Protein AF-A0A0N1JNN6-F1 (afdb_monomer)

Nearest PDB structures (foldseek):
  1r7h-assembly1_B  TM=7.110E-01  e=1.915E-01  Corynebacterium ammoniagenes
  3grx-assembly1_A  TM=5.686E-01  e=2.198E-01  Escherichia coli
  3zij-assembly2_B  TM=7.327E-01  e=1.410E+00  Bacillus cereus
  7c10-assembly1_A  TM=6.578E-01  e=9.328E-01  Alkaliphilus oremlandii OhILAs
  3msz-assembly1_A  TM=8.732E-01  e=3.449E+00  Francisella tularensis subsp. tularensis SCHU S4

Radius of gyration: 20.16 Å; Cα contacts (8 Å, |Δi|>4): 49; chains: 1; bounding box: 35×40×50 Å

InterPro domains:
  IPR036249 Thioredoxin-like superfamily [SSF52833] (2-41)
  IPR036282 Glutathione S-transferase, C-terminal domain superfamily [SSF47616] (37-77)

Mean predicted aligned error: 14.4 Å

Organism: NCBI:txid81035

Solvent-accessible surface area (backbone atoms only — not comparable to full-atom values): 5779 Å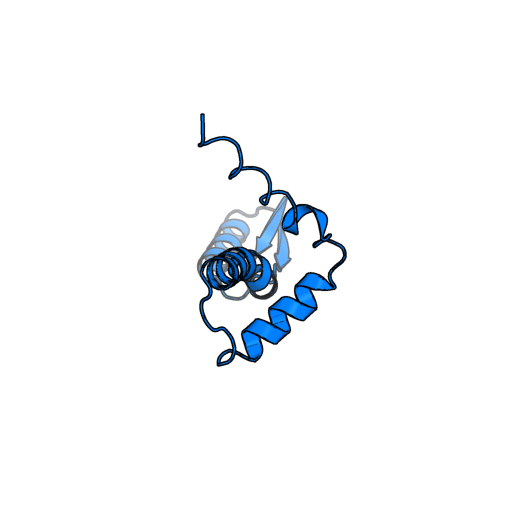² total; per-residue (Å²): 84,86,38,82,30,40,96,86,40,72,66,42,53,53,50,52,51,52,34,59,73,66,71,52,74,62,46,81,43,80,47,71,62,76,70,47,48,60,71,67,45,48,63,54,50,50,51,32,59,75,72,67,51,84,59,83,89,39,63,70,58,57,50,48,55,54,55,47,64,68,33,82,90,46,50,69,68,79,78,58,73,81,74,81,80,74,90,83,84,85,131

Foldseek 3Di:
DEDEAEPPDPVRVVVVVVCVVVVHDYDYDYDDCVVVVLVVLVVVVLVCVVVVNDCPVPVVSVVSVVVLCPDPVNPCVVVPPPPPPPPPPDD

Sequence (91 aa):
MDLFTYYRSTSSHRVLIALALKGLDYAAIPVNLMRGADVYLLPQLYAARRYGAGLEAYSRIQRVERLVMQHPAFSKRILMHNRTSRSRLSS

Secondary structure (DSSP, 8-state):
-EEEE-TT-HHHHHHHHHHHHTT---EEEE--GGGGHHHHHHHHHHHHHHTT---TT-HHHHHHHHHHHT-TTS-THHHHTTSSSSSSS--

pLDDT: mean 70.31, std 14.87, range [40.59, 91.12]

Structure (mmCIF, N/CA/C/O backbone):
data_AF-A0A0N1JNN6-F1
#
_entry.id   AF-A0A0N1JNN6-F1
#
loop_
_atom_site.group_PDB
_atom_site.id
_atom_site.type_symbol
_atom_site.label_atom_id
_atom_site.label_alt_id
_atom_site.label_comp_id
_atom_site.label_asym_id
_atom_site.label_entity_id
_atom_site.label_seq_id
_atom_site.pdbx_PDB_ins_code
_atom_site.Cartn_x
_atom_site.Cartn_y
_atom_site.Cartn_z
_atom_site.occupancy
_atom_site.B_iso_or_equiv
_atom_site.auth_seq_id
_atom_site.auth_comp_id
_atom_site.auth_asym_id
_atom_site.auth_atom_id
_atom_site.pdbx_PDB_model_num
ATOM 1 N N . MET A 1 1 ? -11.137 5.158 16.029 1.00 81.12 1 MET A N 1
ATOM 2 C CA . MET A 1 1 ? -10.202 5.769 15.047 1.00 81.12 1 MET A CA 1
ATOM 3 C C . MET A 1 1 ? -10.013 4.838 13.857 1.00 81.12 1 MET A C 1
ATOM 5 O O . MET A 1 1 ? -10.023 3.628 14.054 1.00 81.12 1 MET A O 1
ATOM 9 N N . ASP A 1 2 ? -9.840 5.377 12.651 1.00 83.38 2 ASP A N 1
ATOM 10 C CA . ASP A 1 2 ? -9.608 4.572 11.448 1.00 83.38 2 ASP A CA 1
ATOM 11 C C . ASP A 1 2 ? -8.176 4.039 11.416 1.00 83.38 2 ASP A C 1
ATOM 13 O O . ASP A 1 2 ? -7.205 4.798 11.485 1.00 83.38 2 ASP A O 1
ATOM 17 N N . LEU A 1 3 ? -8.044 2.718 11.323 1.00 83.88 3 LEU A N 1
ATOM 18 C CA . LEU A 1 3 ? -6.766 2.024 11.301 1.00 83.88 3 LEU A CA 1
ATOM 19 C C . LEU A 1 3 ? -6.588 1.306 9.967 1.00 83.88 3 LEU A C 1
ATOM 21 O O . LEU A 1 3 ? -7.200 0.271 9.705 1.00 83.88 3 LEU A O 1
ATOM 25 N N . PHE A 1 4 ? -5.695 1.832 9.138 1.00 82.50 4 PHE A N 1
ATOM 26 C CA . PHE A 1 4 ? -5.354 1.232 7.855 1.00 82.50 4 PHE A CA 1
ATOM 27 C C . PHE A 1 4 ? -4.419 0.035 8.056 1.00 82.50 4 PHE A C 1
ATOM 29 O O . PHE A 1 4 ? -3.295 0.174 8.545 1.00 82.50 4 PHE A O 1
ATOM 36 N N . THR A 1 5 ? -4.882 -1.157 7.687 1.00 79.50 5 THR A N 1
ATOM 37 C CA . THR A 1 5 ? -4.163 -2.417 7.923 1.00 79.50 5 THR A CA 1
ATOM 38 C C . THR A 1 5 ? -3.760 -3.076 6.612 1.00 79.50 5 THR A C 1
ATOM 40 O O . THR A 1 5 ? -4.514 -3.075 5.643 1.00 79.50 5 THR A O 1
ATOM 43 N N . TYR A 1 6 ? -2.560 -3.656 6.564 1.00 80.19 6 TYR A N 1
ATOM 44 C CA . TYR A 1 6 ? -2.108 -4.433 5.415 1.00 80.19 6 TYR A CA 1
ATOM 45 C C . TYR A 1 6 ? -2.085 -5.919 5.758 1.00 80.19 6 TYR A C 1
ATOM 47 O O . TYR A 1 6 ? -1.362 -6.341 6.660 1.00 80.19 6 TYR A O 1
ATOM 55 N N . TYR A 1 7 ? -2.816 -6.715 4.978 1.00 66.44 7 TYR A N 1
ATOM 56 C CA . TYR A 1 7 ? -2.994 -8.159 5.171 1.00 66.44 7 TYR A CA 1
ATOM 57 C C . TYR A 1 7 ? -1.679 -8.965 5.257 1.00 66.44 7 TYR A C 1
ATOM 59 O O . TYR A 1 7 ? -1.655 -10.024 5.874 1.00 66.44 7 TYR A O 1
ATOM 67 N N . ARG A 1 8 ? -0.560 -8.467 4.706 1.00 70.81 8 ARG A N 1
ATOM 68 C CA . ARG A 1 8 ? 0.755 -9.138 4.791 1.00 70.81 8 ARG A CA 1
ATOM 69 C C . ARG A 1 8 ? 1.788 -8.426 5.661 1.00 70.81 8 ARG A C 1
ATOM 71 O O . ARG A 1 8 ? 2.953 -8.814 5.646 1.00 70.81 8 ARG A O 1
ATOM 78 N N . SER A 1 9 ? 1.402 -7.399 6.418 1.00 77.12 9 SER A N 1
ATOM 79 C CA . SER A 1 9 ? 2.335 -6.765 7.349 1.00 77.12 9 SER A CA 1
ATOM 80 C C . SER A 1 9 ? 2.283 -7.410 8.729 1.00 77.12 9 SER A C 1
ATOM 82 O O . SER A 1 9 ? 1.249 -7.395 9.405 1.00 77.12 9 SER A O 1
ATOM 84 N N . THR A 1 10 ? 3.435 -7.873 9.209 1.00 80.38 10 THR A N 1
ATOM 85 C CA . THR A 1 10 ? 3.620 -8.247 10.618 1.00 80.38 10 THR A CA 1
ATOM 86 C C . THR A 1 10 ? 3.537 -7.026 11.542 1.00 80.38 10 THR A C 1
ATOM 88 O O . THR A 1 10 ? 3.126 -7.155 12.694 1.00 80.38 10 THR A O 1
ATOM 91 N N . SER A 1 11 ? 3.846 -5.814 11.052 1.00 80.50 11 SER A N 1
ATOM 92 C CA . SER A 1 11 ? 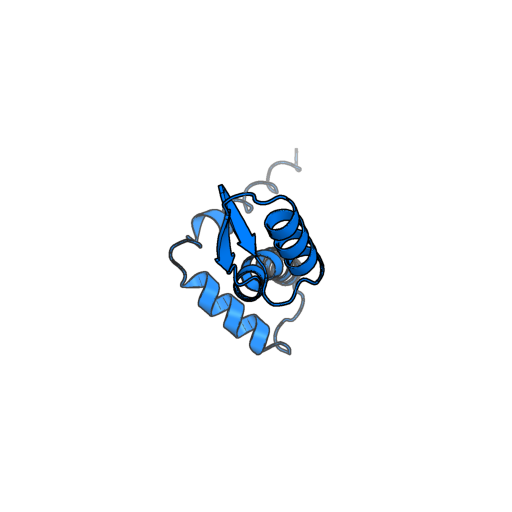3.667 -4.584 11.835 1.00 80.50 11 SER A CA 1
ATOM 93 C C . SER A 1 11 ? 2.190 -4.256 12.062 1.00 80.50 11 SER A C 1
ATOM 95 O O . SER A 1 11 ? 1.832 -3.913 13.185 1.00 80.50 11 SER A O 1
ATOM 97 N N . SER A 1 12 ? 1.321 -4.449 11.060 1.00 84.19 12 SER A N 1
ATOM 98 C CA . SER A 1 12 ? -0.126 -4.216 11.199 1.00 84.19 12 SER A CA 1
ATOM 99 C C . SER A 1 12 ? -0.761 -5.148 12.236 1.00 84.19 12 SER A C 1
ATOM 101 O O . SER A 1 12 ? -1.565 -4.693 13.042 1.00 84.19 12 SER A O 1
ATOM 103 N N . HIS A 1 13 ? -0.345 -6.418 12.287 1.00 85.75 13 HIS A N 1
ATOM 104 C CA . HIS A 1 13 ? -0.829 -7.372 13.294 1.00 85.75 13 HIS A CA 1
ATOM 105 C C . HIS A 1 13 ? -0.436 -6.974 14.723 1.00 85.75 13 HIS A C 1
ATOM 107 O O . HIS A 1 13 ? -1.261 -7.030 15.632 1.00 85.75 13 HIS A O 1
ATOM 113 N N . ARG A 1 14 ? 0.806 -6.513 14.929 1.00 90.25 14 ARG A N 1
ATOM 114 C CA . ARG A 1 14 ? 1.257 -6.043 16.250 1.00 90.25 14 ARG A CA 1
ATOM 115 C C . ARG A 1 14 ? 0.486 -4.811 16.718 1.00 90.25 14 ARG A C 1
ATOM 117 O O . ARG A 1 14 ? 0.169 -4.717 17.897 1.00 90.25 14 ARG A O 1
ATOM 124 N N . VAL A 1 15 ? 0.160 -3.894 15.806 1.00 86.56 15 VAL A N 1
ATOM 125 C CA . VAL A 1 15 ? -0.627 -2.693 16.129 1.00 86.56 15 VAL A CA 1
ATOM 126 C C . VAL A 1 15 ? -2.059 -3.058 16.519 1.00 86.56 15 VAL A C 1
ATOM 128 O O . VAL A 1 15 ? -2.559 -2.532 17.507 1.00 86.56 15 VAL A O 1
ATOM 131 N N . LEU A 1 16 ? -2.690 -4.002 15.817 1.00 87.50 16 LEU A N 1
ATOM 132 C CA . LEU A 1 16 ? -4.026 -4.499 16.167 1.00 87.50 16 LEU A CA 1
ATOM 133 C C . LEU A 1 16 ? -4.063 -5.117 17.569 1.00 87.50 16 LEU A C 1
ATOM 135 O O . LEU A 1 16 ? -4.932 -4.776 18.369 1.00 87.50 16 LEU A O 1
ATOM 139 N N . ILE A 1 17 ? -3.084 -5.971 17.888 1.00 89.25 17 ILE A N 1
ATOM 140 C CA . ILE A 1 17 ? -2.951 -6.574 19.222 1.00 89.25 17 ILE A CA 1
ATOM 141 C C . ILE A 1 17 ? -2.713 -5.488 20.275 1.00 89.25 17 ILE A C 1
ATOM 143 O O . ILE A 1 17 ? -3.376 -5.482 21.304 1.00 89.25 17 ILE A O 1
ATOM 147 N N . ALA A 1 18 ? -1.812 -4.537 20.020 1.00 90.25 18 ALA A N 1
ATOM 148 C CA . ALA A 1 18 ? -1.527 -3.457 20.962 1.00 90.25 18 ALA A CA 1
ATOM 149 C C . ALA A 1 18 ? -2.750 -2.563 21.226 1.00 90.25 18 ALA A C 1
ATOM 151 O O . ALA A 1 18 ? -2.959 -2.141 22.360 1.00 90.25 18 ALA A O 1
ATOM 152 N N . LEU A 1 19 ? -3.564 -2.285 20.204 1.00 88.69 19 LEU A N 1
ATOM 153 C CA . LEU A 1 19 ? -4.793 -1.504 20.349 1.00 88.69 19 LEU A CA 1
ATOM 154 C C . LEU A 1 19 ? -5.882 -2.281 21.094 1.00 88.69 19 LEU A C 1
ATOM 156 O O . LEU A 1 19 ? -6.528 -1.709 21.969 1.00 88.69 19 LEU A O 1
ATOM 160 N N . ALA A 1 20 ? -6.025 -3.581 20.816 1.00 86.88 20 ALA A N 1
ATOM 161 C CA . ALA A 1 20 ? -6.934 -4.460 21.550 1.00 86.88 20 ALA A CA 1
ATOM 162 C C . ALA A 1 20 ? -6.539 -4.573 23.033 1.00 86.88 20 ALA A C 1
ATOM 164 O O . ALA A 1 20 ? -7.391 -4.454 23.907 1.00 86.88 20 ALA A O 1
ATOM 165 N N . LEU A 1 21 ? -5.241 -4.710 23.330 1.00 90.94 21 LEU A N 1
ATOM 166 C CA . LEU A 1 21 ? -4.720 -4.728 24.703 1.00 90.94 21 LEU A CA 1
ATOM 167 C C . LEU A 1 21 ? -4.891 -3.385 25.422 1.00 90.94 21 LEU A C 1
ATOM 169 O O . LEU A 1 21 ? -5.061 -3.359 26.636 1.00 90.94 21 LEU A O 1
ATOM 173 N N . LYS A 1 22 ? -4.849 -2.269 24.687 1.00 91.12 22 LYS A N 1
ATOM 174 C CA . LYS A 1 22 ? -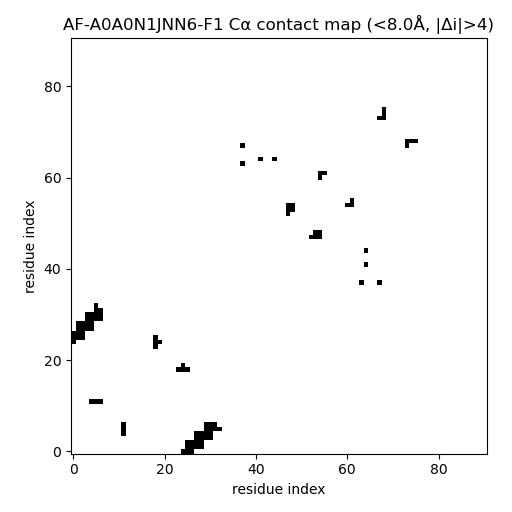5.112 -0.931 25.233 1.00 91.12 22 LYS A CA 1
ATOM 175 C C . LYS A 1 22 ? -6.605 -0.597 25.350 1.00 91.12 22 LYS A C 1
ATOM 177 O O . LYS A 1 22 ? -6.913 0.48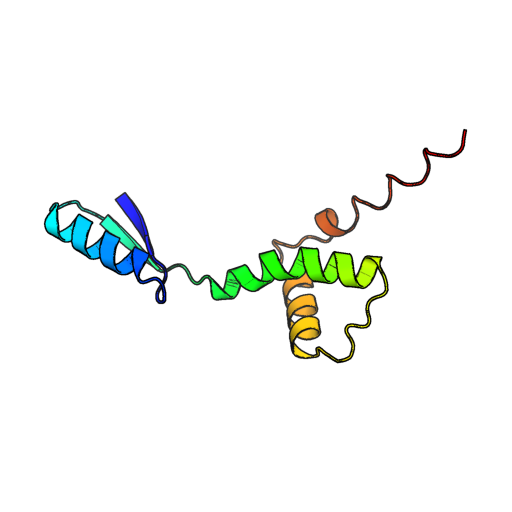2 25.843 1.00 91.12 22 LYS A O 1
ATOM 182 N N . GLY A 1 23 ? -7.509 -1.478 24.907 1.00 90.94 23 GLY A N 1
ATOM 183 C CA . GLY A 1 23 ? -8.956 -1.246 24.948 1.00 90.94 23 GLY A CA 1
ATOM 184 C C . GLY A 1 23 ? -9.407 -0.041 24.118 1.00 90.94 23 GLY A C 1
ATOM 185 O O . GLY A 1 23 ? -10.377 0.619 24.472 1.00 90.94 23 GLY A O 1
ATOM 186 N N . LEU A 1 24 ? -8.668 0.297 23.058 1.00 88.38 24 LEU A N 1
ATOM 187 C CA . LEU A 1 24 ? -8.978 1.448 22.214 1.00 88.38 24 LEU A CA 1
ATOM 188 C C . LEU A 1 24 ? -9.892 1.029 21.068 1.00 88.38 24 LEU A C 1
ATOM 190 O O . LEU A 1 24 ? -9.572 0.094 20.338 1.00 88.38 24 LEU A O 1
ATOM 194 N N . ASP A 1 25 ? -10.974 1.773 20.859 1.00 87.94 25 ASP A N 1
ATOM 195 C CA . ASP A 1 25 ? -11.859 1.552 19.720 1.00 87.94 25 ASP A CA 1
ATOM 196 C C . ASP A 1 25 ? -11.189 1.965 18.403 1.00 87.94 25 ASP A C 1
ATOM 198 O O . ASP A 1 25 ? -10.818 3.128 18.166 1.00 87.94 25 ASP A O 1
ATOM 202 N N . TYR A 1 26 ? -11.076 1.002 17.493 1.00 86.00 26 TYR A N 1
ATOM 203 C CA . TYR A 1 26 ? -10.579 1.222 16.143 1.00 86.00 26 TYR A CA 1
ATOM 204 C C . TYR A 1 26 ? -11.439 0.515 15.099 1.00 86.00 26 TYR A C 1
ATOM 206 O O . TYR A 1 26 ? -11.957 -0.576 15.316 1.00 86.00 26 TYR A O 1
ATOM 214 N N . ALA A 1 27 ? -11.541 1.136 13.927 1.00 85.94 27 ALA A N 1
ATOM 215 C CA . ALA A 1 27 ? -12.120 0.532 12.739 1.00 85.94 27 ALA A CA 1
ATOM 216 C C . ALA A 1 27 ? -10.972 0.056 11.840 1.00 85.94 27 ALA A C 1
ATOM 218 O O . ALA A 1 27 ? -10.213 0.869 11.311 1.00 85.94 27 ALA A O 1
ATOM 219 N N . ALA A 1 28 ? -10.799 -1.260 11.699 1.00 85.38 28 ALA A N 1
ATOM 220 C CA . ALA A 1 28 ? -9.757 -1.826 10.846 1.00 85.38 28 ALA A CA 1
ATOM 221 C C . ALA A 1 28 ? -10.180 -1.760 9.372 1.00 85.38 28 ALA A C 1
ATOM 223 O O . ALA A 1 28 ? -11.040 -2.517 8.925 1.00 85.38 28 ALA A O 1
ATOM 224 N N . ILE A 1 29 ? -9.544 -0.874 8.609 1.00 86.00 29 ILE A N 1
ATOM 225 C CA . ILE A 1 29 ? -9.780 -0.700 7.176 1.00 86.00 29 ILE A CA 1
ATOM 226 C C . ILE A 1 29 ? -8.662 -1.434 6.420 1.00 86.00 29 ILE A C 1
ATOM 228 O O . ILE A 1 29 ? -7.506 -0.997 6.462 1.00 86.00 29 ILE A O 1
ATOM 232 N N . PRO A 1 30 ? -8.944 -2.564 5.748 1.00 79.31 30 PRO A N 1
ATOM 233 C CA . PRO A 1 30 ? -7.930 -3.297 5.002 1.00 79.31 30 PRO A CA 1
ATOM 234 C C . PRO A 1 30 ? -7.520 -2.529 3.739 1.00 79.31 30 PRO A C 1
ATOM 236 O O . PRO A 1 30 ? -8.342 -2.227 2.873 1.00 79.31 30 PRO A O 1
ATOM 239 N N . VAL A 1 31 ? -6.224 -2.251 3.604 1.00 73.69 31 VAL A N 1
ATOM 240 C CA . VAL A 1 31 ? -5.625 -1.593 2.439 1.00 73.69 31 VAL A CA 1
ATOM 241 C C . VAL A 1 31 ? -4.847 -2.609 1.614 1.00 73.69 31 VAL A C 1
ATOM 243 O O . VAL A 1 31 ? -3.932 -3.284 2.091 1.00 73.69 31 VAL A O 1
ATOM 246 N N . ASN A 1 32 ? -5.196 -2.700 0.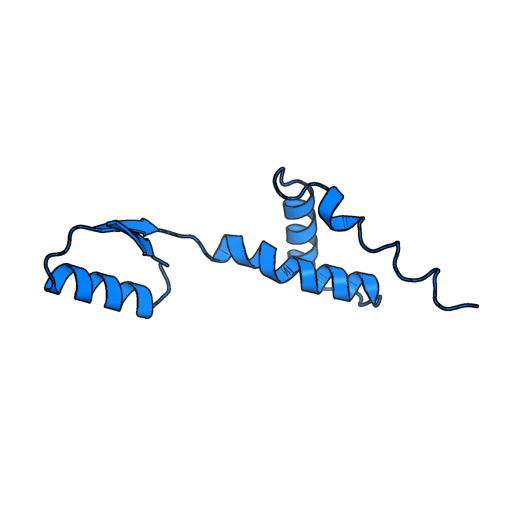332 1.00 74.94 32 ASN A N 1
ATOM 247 C CA . ASN A 1 32 ? -4.506 -3.560 -0.618 1.00 74.94 32 ASN A CA 1
ATOM 248 C C . ASN A 1 32 ? -3.323 -2.820 -1.266 1.00 74.94 32 ASN A C 1
ATOM 250 O O . ASN A 1 32 ? -3.485 -2.116 -2.262 1.00 74.94 32 ASN A O 1
ATOM 254 N N . LEU A 1 33 ? -2.118 -3.026 -0.726 1.00 61.00 33 LEU A N 1
ATOM 255 C CA . LEU A 1 33 ? -0.878 -2.445 -1.257 1.00 61.00 33 LEU A CA 1
ATOM 256 C C . LEU A 1 33 ? -0.442 -3.015 -2.615 1.00 61.00 33 LEU A C 1
ATOM 258 O O . LEU A 1 33 ? 0.347 -2.368 -3.298 1.00 61.00 33 LEU A O 1
ATOM 262 N N . MET A 1 34 ? -0.971 -4.161 -3.064 1.00 58.56 34 MET A N 1
ATOM 263 C CA . MET A 1 34 ? -0.658 -4.678 -4.407 1.00 58.56 34 MET A CA 1
ATOM 264 C C . MET A 1 34 ? -1.183 -3.752 -5.511 1.00 58.56 34 MET A C 1
ATOM 266 O O . MET A 1 34 ? -0.583 -3.693 -6.577 1.00 58.56 34 MET A O 1
ATOM 270 N N . ARG A 1 35 ? -2.238 -2.966 -5.246 1.00 57.16 35 ARG A N 1
ATOM 271 C CA . ARG A 1 35 ? -2.695 -1.896 -6.154 1.00 57.16 35 ARG A CA 1
ATOM 272 C C . ARG A 1 35 ? -1.775 -0.665 -6.150 1.00 57.16 35 ARG A C 1
ATOM 274 O O . ARG A 1 35 ? -1.810 0.126 -7.080 1.00 57.16 35 ARG A O 1
ATOM 281 N N . GLY A 1 36 ? -0.942 -0.497 -5.120 1.00 53.78 36 GLY A N 1
ATOM 282 C CA . GLY A 1 36 ? 0.049 0.580 -5.034 1.00 53.78 36 GLY A CA 1
ATOM 283 C C . GLY A 1 36 ? 1.334 0.293 -5.813 1.00 53.78 36 GLY A C 1
ATOM 284 O O . GLY A 1 36 ? 2.077 1.227 -6.106 1.00 53.78 36 GLY A O 1
ATOM 285 N N . ALA A 1 37 ? 1.588 -0.966 -6.194 1.00 56.91 37 ALA A N 1
ATOM 286 C CA . ALA A 1 37 ? 2.712 -1.320 -7.060 1.00 56.91 37 ALA A CA 1
ATOM 287 C C . ALA A 1 37 ? 2.672 -0.524 -8.373 1.00 56.91 37 ALA A C 1
ATOM 289 O O . ALA A 1 37 ? 3.712 -0.070 -8.829 1.00 56.91 37 ALA A O 1
ATOM 290 N N . ASP A 1 38 ? 1.478 -0.254 -8.905 1.00 56.25 38 ASP A N 1
ATOM 291 C CA . ASP A 1 38 ? 1.274 0.578 -10.092 1.00 56.25 38 ASP A CA 1
ATOM 292 C C . ASP A 1 38 ? 1.828 2.001 -9.898 1.00 56.25 38 ASP A C 1
ATOM 294 O O . ASP A 1 38 ? 2.493 2.536 -10.780 1.00 56.25 38 ASP A O 1
ATOM 298 N N . VAL A 1 39 ? 1.647 2.595 -8.712 1.00 58.34 39 VAL A N 1
ATOM 299 C CA . VAL A 1 39 ? 2.127 3.951 -8.385 1.00 58.34 39 VAL A CA 1
ATOM 300 C C . VAL A 1 39 ? 3.655 4.012 -8.332 1.00 58.34 39 VAL A C 1
ATOM 302 O O . VAL A 1 39 ? 4.242 4.989 -8.793 1.00 58.34 39 VAL A O 1
ATOM 305 N N . TYR A 1 40 ? 4.308 2.966 -7.819 1.00 61.34 40 TYR A N 1
ATOM 306 C CA . TYR A 1 40 ? 5.772 2.876 -7.780 1.00 61.34 40 TYR A CA 1
ATOM 307 C C . TYR A 1 40 ? 6.383 2.351 -9.072 1.00 61.34 40 TYR A C 1
ATOM 309 O O . TYR A 1 40 ? 7.568 2.539 -9.284 1.00 61.34 40 TYR A O 1
ATOM 317 N N . LEU A 1 41 ? 5.627 1.669 -9.925 1.00 69.38 41 LEU A N 1
ATOM 318 C CA . LEU A 1 41 ? 6.148 1.106 -11.164 1.00 69.38 41 LEU A CA 1
ATOM 319 C C . LEU A 1 41 ? 6.193 2.176 -12.270 1.00 69.38 41 LEU A C 1
ATOM 321 O O . LEU A 1 41 ? 7.080 2.158 -13.120 1.00 69.38 41 LEU A O 1
ATOM 325 N N . LEU A 1 42 ? 5.298 3.166 -12.228 1.00 69.44 42 LEU A N 1
ATOM 326 C CA . LEU A 1 42 ? 5.201 4.212 -13.252 1.00 69.44 42 LEU A CA 1
ATOM 327 C C . LEU A 1 42 ? 6.425 5.127 -13.385 1.00 69.44 42 LEU A C 1
ATOM 329 O O . LEU A 1 42 ? 6.836 5.355 -14.527 1.00 69.44 42 LEU A O 1
ATOM 333 N N . PRO A 1 43 ? 7.041 5.648 -12.302 1.00 71.38 43 PRO A N 1
ATOM 334 C CA . PRO A 1 43 ? 8.252 6.454 -12.434 1.00 71.38 43 PRO A CA 1
ATOM 335 C C . PRO A 1 43 ? 9.394 5.651 -13.074 1.00 71.38 43 PRO A C 1
ATOM 337 O O . PRO A 1 43 ? 10.125 6.178 -13.914 1.00 71.38 43 PRO A O 1
ATOM 340 N N . GLN A 1 44 ? 9.496 4.360 -12.751 1.00 76.69 44 GLN A N 1
ATOM 341 C CA . GLN A 1 44 ? 10.495 3.442 -13.292 1.00 76.69 44 GLN A CA 1
ATOM 342 C C . GLN A 1 44 ? 10.240 3.137 -14.774 1.00 76.69 44 GLN A C 1
ATOM 344 O O . GLN A 1 44 ? 11.193 3.153 -15.552 1.00 76.69 44 GLN A O 1
ATOM 349 N N . LEU A 1 45 ? 8.987 2.925 -15.203 1.00 73.94 45 LEU A N 1
ATOM 350 C CA . LEU A 1 45 ? 8.675 2.770 -16.635 1.00 73.94 45 LEU A CA 1
ATOM 351 C C . LEU A 1 45 ? 8.949 4.049 -17.407 1.00 73.94 45 LEU A C 1
ATOM 353 O O . LEU A 1 45 ? 9.483 3.988 -18.512 1.00 73.94 45 LEU A O 1
ATOM 357 N N . TYR A 1 46 ? 8.600 5.203 -16.841 1.00 73.31 46 TYR A N 1
ATOM 358 C CA . TYR A 1 46 ? 8.883 6.482 -17.474 1.00 73.31 46 TYR A CA 1
ATOM 359 C C . TYR A 1 46 ? 10.388 6.680 -17.656 1.00 73.31 46 TYR A C 1
ATOM 361 O O . TYR A 1 46 ? 10.822 7.026 -18.753 1.00 73.31 46 TYR A O 1
ATOM 369 N N . ALA A 1 47 ? 11.190 6.426 -16.618 1.00 74.44 47 ALA A N 1
ATOM 370 C CA . ALA A 1 47 ? 12.644 6.483 -16.717 1.00 74.44 47 ALA A CA 1
ATOM 371 C C . ALA A 1 47 ? 13.159 5.501 -17.782 1.00 74.44 47 ALA A C 1
ATOM 373 O O . ALA A 1 47 ? 13.899 5.907 -18.675 1.00 74.44 47 ALA A O 1
ATOM 374 N N . ALA A 1 48 ? 12.694 4.250 -17.764 1.00 77.62 48 ALA A N 1
ATOM 375 C CA . ALA A 1 48 ? 13.055 3.246 -18.760 1.00 77.62 48 ALA A CA 1
ATOM 376 C C . ALA A 1 48 ? 12.734 3.710 -20.194 1.00 77.62 48 ALA A C 1
ATOM 378 O O . ALA A 1 48 ? 13.617 3.703 -21.049 1.00 77.62 48 ALA A O 1
ATOM 379 N N . ARG A 1 49 ? 11.520 4.214 -20.457 1.00 74.38 49 ARG A N 1
ATOM 380 C CA . ARG A 1 49 ? 11.122 4.760 -21.769 1.00 74.38 49 ARG A CA 1
ATOM 381 C C . ARG A 1 49 ? 11.925 6.004 -22.151 1.00 74.38 49 ARG A C 1
ATOM 383 O O . ARG A 1 49 ? 12.321 6.141 -23.304 1.00 74.38 49 ARG A O 1
ATOM 390 N N . ARG A 1 50 ? 12.188 6.902 -21.197 1.00 72.88 50 ARG A N 1
ATOM 391 C CA . ARG A 1 50 ? 12.955 8.142 -21.401 1.00 72.88 50 ARG A CA 1
ATOM 392 C C . ARG A 1 50 ? 14.405 7.870 -21.796 1.00 72.88 50 ARG A C 1
ATOM 394 O O . ARG A 1 50 ? 14.949 8.625 -22.597 1.00 72.88 50 ARG A O 1
ATOM 401 N N . TYR A 1 51 ? 15.013 6.828 -21.239 1.00 78.44 51 TYR A N 1
ATOM 402 C CA . TYR A 1 51 ? 16.394 6.431 -21.525 1.00 78.44 51 TYR A CA 1
ATOM 403 C C . TYR A 1 51 ? 16.503 5.316 -22.579 1.00 78.44 51 TYR A C 1
ATOM 405 O O . TYR A 1 51 ? 17.595 4.811 -22.812 1.00 78.44 51 TYR A O 1
ATOM 413 N N . GLY A 1 52 ? 15.398 4.942 -23.235 1.00 77.56 52 GLY A N 1
ATOM 414 C CA . GLY A 1 52 ? 15.402 3.947 -24.312 1.00 77.56 52 GLY A CA 1
ATOM 415 C C . GLY A 1 52 ? 15.652 2.507 -23.853 1.00 77.56 52 GLY A C 1
ATOM 416 O O . GLY A 1 52 ? 16.043 1.670 -24.661 1.00 77.56 52 GLY A O 1
ATOM 417 N N . ALA A 1 53 ? 15.430 2.193 -22.575 1.00 75.75 53 ALA A N 1
ATOM 418 C CA . ALA A 1 53 ? 15.520 0.826 -22.083 1.00 75.75 53 ALA A CA 1
ATOM 419 C C . ALA A 1 53 ? 14.407 -0.033 -22.709 1.00 75.75 53 ALA A C 1
ATOM 421 O O . ALA A 1 53 ? 13.220 0.300 -22.636 1.00 75.75 53 ALA A O 1
ATOM 422 N N . GLY A 1 54 ? 14.795 -1.149 -23.330 1.00 75.56 54 GLY A N 1
ATOM 423 C CA . GLY A 1 54 ? 13.864 -2.094 -23.939 1.00 75.56 54 GLY A CA 1
ATOM 424 C C . GLY A 1 54 ? 12.995 -2.775 -22.882 1.00 75.56 54 GLY A C 1
ATOM 425 O O . GLY A 1 54 ? 13.498 -3.503 -22.030 1.00 75.56 54 GLY A O 1
ATOM 426 N N . LEU A 1 55 ? 11.680 -2.556 -22.947 1.00 73.00 55 LEU A N 1
ATOM 427 C CA . LEU A 1 55 ? 10.698 -3.184 -22.052 1.00 73.00 55 LEU A CA 1
ATOM 428 C C . LEU A 1 55 ? 10.001 -4.400 -22.686 1.00 73.00 55 LEU A C 1
ATOM 430 O O . LEU A 1 55 ? 9.104 -4.977 -22.076 1.00 73.00 55 LEU A O 1
ATOM 434 N N . GLU A 1 56 ? 10.411 -4.800 -23.893 1.00 77.06 56 GLU A N 1
ATOM 435 C CA . GLU A 1 56 ? 9.739 -5.832 -24.700 1.00 77.06 56 GLU A CA 1
ATOM 436 C C . GLU A 1 56 ? 9.750 -7.223 -24.053 1.00 77.06 56 GLU A C 1
ATOM 438 O O . GLU A 1 56 ? 8.820 -8.003 -24.233 1.00 77.06 56 GLU A O 1
ATOM 443 N N . ALA A 1 57 ? 10.749 -7.517 -23.217 1.00 79.88 57 ALA A N 1
ATOM 444 C CA . ALA A 1 57 ? 10.811 -8.769 -22.464 1.00 79.88 57 ALA A CA 1
ATOM 445 C C . ALA A 1 57 ? 9.795 -8.838 -21.302 1.00 79.88 57 ALA A C 1
ATOM 447 O O . ALA A 1 57 ? 9.550 -9.912 -20.751 1.00 79.88 57 ALA A O 1
ATOM 448 N N . TYR A 1 58 ? 9.184 -7.713 -20.909 1.00 79.44 58 TYR A N 1
ATOM 449 C CA . TYR A 1 58 ? 8.377 -7.608 -19.693 1.00 79.44 58 TYR A CA 1
ATOM 450 C C . TYR A 1 58 ? 6.885 -7.401 -19.995 1.00 79.44 58 TYR A C 1
ATOM 452 O O . TYR A 1 58 ? 6.280 -6.382 -19.655 1.00 79.44 58 TYR A O 1
ATOM 460 N N . SER A 1 59 ? 6.249 -8.418 -20.576 1.00 76.94 59 SER A N 1
ATOM 461 C CA . SER A 1 59 ? 4.831 -8.398 -20.981 1.00 76.94 59 SER A CA 1
ATOM 462 C C . SER A 1 59 ? 3.844 -8.063 -19.846 1.00 76.94 59 SER A C 1
ATOM 464 O O . SER A 1 59 ? 2.841 -7.377 -20.062 1.00 76.94 59 SER A O 1
ATOM 466 N N . ARG A 1 60 ? 4.133 -8.486 -18.605 1.00 76.00 60 ARG A N 1
ATOM 467 C CA . ARG A 1 60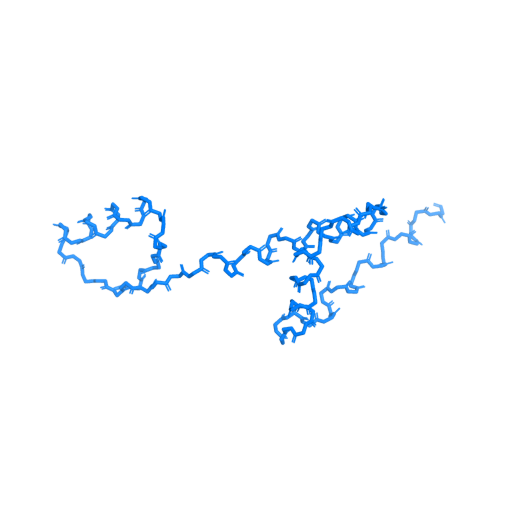 ? 3.325 -8.142 -17.415 1.00 76.00 60 ARG A CA 1
ATOM 468 C C . ARG A 1 60 ? 3.411 -6.654 -17.077 1.00 76.00 60 ARG A C 1
ATOM 470 O O . ARG A 1 60 ? 2.402 -6.057 -16.716 1.00 76.00 60 ARG A O 1
ATOM 477 N N . ILE A 1 61 ? 4.589 -6.059 -17.244 1.00 75.12 61 ILE A N 1
ATOM 478 C CA . ILE A 1 61 ? 4.832 -4.636 -16.995 1.00 75.12 61 ILE A CA 1
ATOM 479 C C . ILE A 1 61 ? 4.112 -3.782 -18.050 1.00 75.12 61 ILE A C 1
ATOM 481 O O . ILE A 1 61 ? 3.410 -2.838 -17.699 1.00 75.12 61 ILE A O 1
ATOM 485 N N . GLN A 1 62 ? 4.172 -4.175 -19.325 1.00 75.62 62 GLN A N 1
ATOM 486 C CA . GLN A 1 62 ? 3.421 -3.519 -20.406 1.00 75.62 62 GLN A CA 1
ATOM 487 C C . GLN A 1 62 ? 1.893 -3.620 -20.225 1.00 75.62 62 GLN A C 1
ATOM 489 O O . GLN A 1 62 ? 1.137 -2.741 -20.651 1.00 75.62 62 GLN A O 1
ATOM 494 N N . ARG A 1 63 ? 1.400 -4.704 -19.609 1.00 77.62 63 ARG A N 1
ATOM 495 C CA . ARG A 1 63 ? -0.025 -4.848 -19.270 1.00 77.62 63 ARG A CA 1
ATOM 496 C C . ARG A 1 63 ? -0.438 -3.871 -18.169 1.00 77.62 63 ARG A C 1
ATOM 498 O O . ARG A 1 63 ? -1.490 -3.251 -18.295 1.00 77.62 63 ARG A O 1
ATOM 505 N N . VAL A 1 64 ? 0.384 -3.721 -17.132 1.00 74.12 64 VAL A N 1
ATOM 506 C CA . VAL A 1 64 ? 0.157 -2.742 -16.058 1.00 74.12 64 VAL A CA 1
ATOM 507 C C . VAL A 1 64 ? 0.184 -1.316 -16.611 1.00 74.12 64 VAL A C 1
ATOM 509 O O . VAL A 1 64 ? -0.748 -0.560 -16.358 1.00 74.12 64 VAL A O 1
ATOM 512 N N . GLU A 1 65 ? 1.163 -0.982 -17.459 1.00 73.56 65 GLU A N 1
ATOM 513 C CA . GLU A 1 65 ? 1.255 0.320 -18.143 1.00 73.56 65 GLU A CA 1
ATOM 514 C C . GLU A 1 65 ? -0.061 0.688 -18.852 1.00 73.56 65 GLU A C 1
ATOM 516 O O . GLU A 1 65 ? -0.587 1.789 -18.682 1.00 73.56 65 GLU A O 1
ATOM 521 N N . ARG A 1 66 ? -0.646 -0.262 -19.596 1.00 74.44 66 ARG A N 1
ATOM 522 C CA . ARG A 1 66 ? -1.935 -0.073 -20.279 1.00 74.44 66 ARG A CA 1
ATOM 523 C C . ARG A 1 66 ? -3.104 0.146 -19.323 1.00 74.44 66 ARG A C 1
ATOM 525 O O . ARG A 1 66 ? -3.922 1.023 -19.583 1.00 74.44 66 ARG A O 1
ATOM 532 N N . LEU A 1 67 ? -3.198 -0.644 -18.254 1.00 75.00 67 LEU A N 1
ATOM 533 C CA . LEU A 1 67 ? -4.291 -0.538 -17.281 1.00 75.00 67 LEU A CA 1
ATOM 534 C C . LEU A 1 67 ? -4.246 0.795 -16.534 1.00 75.00 67 LEU A C 1
ATOM 536 O O . LEU A 1 67 ? -5.276 1.442 -16.361 1.00 75.00 67 LEU A O 1
ATOM 540 N N . VAL A 1 68 ? -3.046 1.240 -16.160 1.00 72.31 68 VAL A N 1
ATOM 541 C CA . VAL A 1 68 ? -2.852 2.543 -15.525 1.00 72.31 68 VAL A CA 1
ATOM 542 C C . VAL A 1 68 ? -3.214 3.673 -16.485 1.00 72.31 68 VAL A C 1
ATOM 544 O O . VAL A 1 68 ? -3.929 4.586 -16.087 1.00 72.31 68 VAL A O 1
ATOM 547 N N . MET A 1 69 ? -2.774 3.623 -17.747 1.00 69.12 69 MET A N 1
ATOM 548 C CA . MET A 1 69 ? -3.102 4.666 -18.731 1.00 69.12 69 MET A CA 1
ATOM 549 C C . MET A 1 69 ? -4.609 4.812 -18.998 1.00 69.12 69 MET A C 1
ATOM 551 O O . MET A 1 69 ? -5.041 5.862 -19.471 1.00 69.12 69 MET A O 1
ATOM 555 N N . GLN A 1 70 ? -5.405 3.778 -18.713 1.00 70.06 70 GLN A N 1
ATOM 556 C CA . GLN A 1 70 ? -6.867 3.800 -18.825 1.00 70.06 70 GLN A CA 1
ATOM 557 C C . GLN A 1 70 ? -7.561 4.264 -17.535 1.00 70.06 70 GLN A C 1
ATOM 559 O O . GLN A 1 70 ? -8.771 4.490 -17.538 1.00 70.06 70 GLN A O 1
ATOM 564 N N . HIS A 1 71 ? -6.830 4.406 -16.427 1.00 66.12 71 HIS A N 1
ATOM 565 C CA . HIS A 1 71 ? -7.417 4.741 -15.139 1.00 66.12 71 HIS A CA 1
ATOM 566 C C . HIS A 1 71 ? -7.752 6.247 -15.054 1.00 66.12 71 HIS A C 1
ATOM 568 O O . HIS A 1 71 ? -6.867 7.074 -15.277 1.00 66.12 71 HIS A O 1
ATOM 574 N N . PRO A 1 72 ? -8.974 6.647 -14.644 1.00 62.88 72 PRO A N 1
ATOM 575 C CA . PRO A 1 72 ? -9.394 8.057 -14.597 1.00 62.88 72 PRO A CA 1
ATOM 576 C C . PRO A 1 72 ? -8.497 8.956 -13.730 1.00 62.88 72 PRO A C 1
ATOM 578 O O . PRO A 1 72 ? -8.237 10.110 -14.073 1.00 62.88 72 PRO A O 1
ATOM 581 N N . ALA A 1 73 ? -7.972 8.410 -12.625 1.00 62.03 73 ALA A N 1
ATOM 582 C CA . ALA A 1 73 ? -7.026 9.118 -11.753 1.00 62.03 73 ALA A CA 1
ATOM 583 C C . ALA A 1 73 ? -5.653 9.365 -12.412 1.00 62.03 73 ALA A C 1
ATOM 585 O O . ALA A 1 73 ? -4.937 10.283 -12.022 1.00 62.03 73 ALA A O 1
ATOM 586 N N . PHE A 1 74 ? -5.299 8.591 -13.440 1.00 61.41 74 PHE A N 1
ATOM 587 C CA . PHE A 1 74 ? -4.088 8.758 -14.240 1.00 61.41 74 PHE A CA 1
ATOM 588 C C . PHE A 1 74 ? -4.418 9.512 -15.528 1.00 61.41 74 PHE A C 1
ATOM 590 O O . PHE A 1 74 ? -4.264 9.038 -16.651 1.00 61.41 74 PHE A O 1
ATOM 597 N N . SER A 1 75 ? -4.878 10.748 -15.358 1.00 51.44 75 SER A N 1
ATOM 598 C CA . SER A 1 75 ? -5.054 11.664 -16.477 1.00 51.44 75 SER A CA 1
ATOM 599 C C . SER A 1 75 ? -3.696 11.964 -17.127 1.00 51.44 75 SER A C 1
ATOM 601 O O . SER A 1 75 ? -2.753 12.384 -16.450 1.00 51.44 75 SER A O 1
ATOM 603 N N . LYS A 1 76 ? -3.624 11.824 -18.462 1.00 49.69 76 LYS A N 1
ATOM 604 C CA . LYS A 1 76 ? -2.499 12.143 -19.386 1.00 49.69 76 LYS A CA 1
ATOM 605 C C . LYS A 1 76 ? -1.698 13.421 -19.050 1.00 49.69 76 LYS A C 1
ATOM 607 O O . LYS A 1 76 ? -0.571 13.596 -19.502 1.00 49.69 76 LYS A O 1
ATOM 612 N N . ARG A 1 77 ? -2.288 14.317 -18.260 1.00 40.81 77 ARG A N 1
ATOM 613 C CA . ARG A 1 77 ? -1.790 15.621 -17.820 1.00 40.81 77 ARG A CA 1
ATOM 614 C C . ARG A 1 77 ? -0.579 15.561 -16.878 1.00 40.81 77 ARG A C 1
ATOM 616 O O . ARG A 1 77 ? 0.278 16.430 -17.002 1.00 40.81 77 ARG A O 1
ATOM 623 N N . ILE A 1 78 ? -0.440 14.529 -16.036 1.00 51.19 78 ILE A N 1
ATOM 624 C CA . ILE A 1 78 ? 0.806 14.292 -15.265 1.00 51.19 78 ILE A CA 1
ATOM 625 C C . ILE A 1 78 ? 1.932 13.800 -16.199 1.00 51.19 78 ILE A C 1
ATOM 627 O O . ILE A 1 78 ? 3.105 14.091 -15.984 1.00 51.19 78 ILE A O 1
ATOM 631 N N . LEU A 1 79 ? 1.571 13.122 -17.295 1.00 48.38 79 LEU A N 1
ATOM 632 C CA . LEU A 1 79 ? 2.494 12.455 -18.218 1.00 48.38 79 LEU A CA 1
ATOM 633 C C . LEU A 1 79 ? 3.184 13.401 -19.226 1.00 48.38 79 LEU A C 1
ATOM 635 O O . LEU A 1 79 ? 4.225 13.054 -19.779 1.00 48.38 79 LEU A O 1
ATOM 639 N N . MET A 1 80 ? 2.621 14.588 -19.494 1.00 46.09 80 MET A N 1
ATOM 640 C CA . MET A 1 80 ? 3.118 15.515 -20.532 1.00 46.09 80 MET A CA 1
ATOM 641 C C . MET A 1 80 ? 3.897 16.733 -20.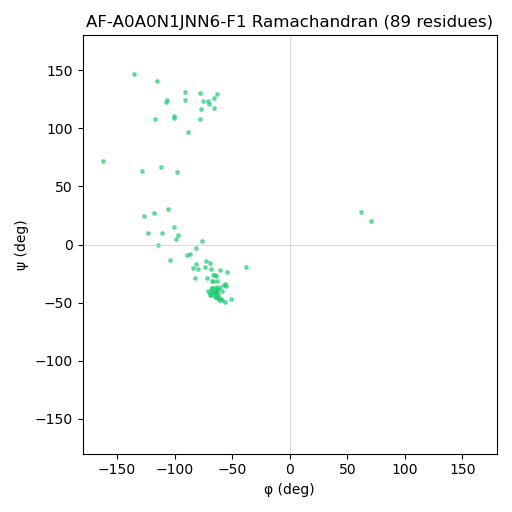012 1.00 46.09 80 MET A C 1
ATOM 643 O O . MET A 1 80 ? 4.578 17.385 -20.802 1.00 46.09 80 MET A O 1
ATOM 647 N N . HIS A 1 81 ? 3.857 17.044 -18.713 1.00 44.53 81 HIS A N 1
ATOM 648 C CA . HIS A 1 81 ? 4.375 18.322 -18.194 1.00 44.53 81 HIS A CA 1
ATOM 649 C C . HIS A 1 81 ? 5.909 18.438 -18.091 1.00 44.53 81 HIS A C 1
ATOM 651 O O . HIS A 1 81 ? 6.409 19.466 -17.651 1.00 44.53 81 HIS A O 1
ATOM 657 N N . ASN A 1 82 ? 6.677 17.430 -18.522 1.00 43.22 82 ASN A N 1
ATOM 658 C CA . ASN A 1 82 ? 8.144 17.433 -18.416 1.00 43.22 82 ASN A CA 1
ATOM 659 C C . ASN A 1 82 ? 8.867 17.384 -19.778 1.00 43.22 82 ASN A C 1
ATOM 661 O O . ASN A 1 82 ? 9.989 16.885 -19.878 1.00 43.22 82 ASN A O 1
ATOM 665 N N . ARG A 1 83 ? 8.231 17.889 -20.849 1.00 45.56 83 ARG A N 1
ATOM 666 C CA . ARG A 1 83 ? 8.921 18.195 -22.122 1.00 45.56 83 ARG A CA 1
ATOM 667 C C . ARG A 1 83 ? 9.537 19.602 -22.163 1.00 45.56 83 ARG A C 1
ATOM 669 O O . ARG A 1 83 ? 10.294 19.891 -23.082 1.00 45.56 83 ARG A O 1
ATOM 676 N N . THR A 1 84 ? 9.272 20.459 -21.176 1.00 44.34 84 THR A N 1
ATOM 677 C CA . THR A 1 84 ? 9.571 21.903 -21.246 1.00 44.34 84 THR A CA 1
ATOM 678 C C . THR A 1 84 ? 10.769 22.350 -20.398 1.00 44.34 84 THR A C 1
ATOM 680 O O . THR A 1 84 ? 10.800 23.483 -19.933 1.00 44.34 84 THR A O 1
ATOM 683 N N . SER A 1 85 ? 11.7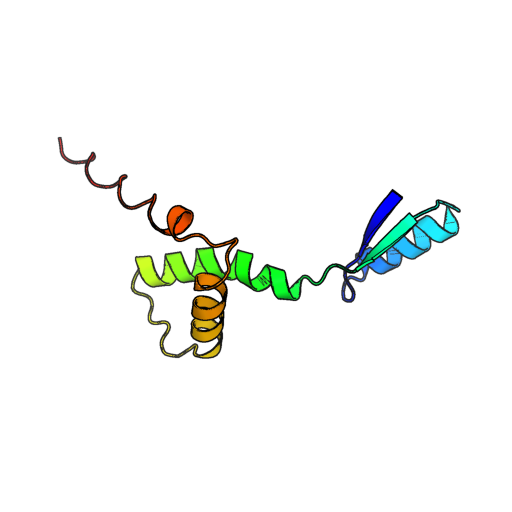73 21.489 -20.198 1.00 43.84 85 SER A N 1
ATOM 684 C CA . SER A 1 85 ? 12.973 21.849 -19.411 1.00 43.84 85 SER A CA 1
ATOM 685 C C . SER A 1 85 ? 14.292 21.695 -20.171 1.00 43.84 85 SER A C 1
ATOM 687 O O . SER A 1 85 ? 15.353 21.797 -19.567 1.00 43.84 85 SER A O 1
ATOM 689 N N . ARG A 1 86 ? 14.264 21.451 -21.492 1.00 45.16 86 ARG A N 1
ATOM 690 C CA . ARG A 1 86 ? 15.490 21.257 -22.297 1.00 45.16 86 ARG A CA 1
ATOM 691 C C . 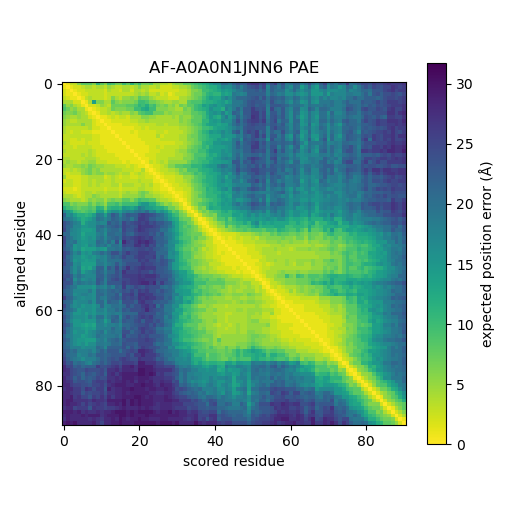ARG A 1 86 ? 15.778 22.330 -23.350 1.00 45.16 86 ARG A C 1
ATOM 693 O O . ARG A 1 86 ? 16.810 22.240 -23.994 1.00 45.16 86 ARG A O 1
ATOM 700 N N . SER A 1 87 ? 14.941 23.360 -23.497 1.00 41.59 87 SER A N 1
ATOM 701 C CA . SER A 1 87 ? 15.166 24.441 -24.476 1.00 41.59 87 SER A CA 1
ATOM 702 C C . SER A 1 87 ? 15.752 25.733 -23.881 1.00 41.59 87 SER A C 1
ATOM 704 O O . SER A 1 87 ? 15.679 26.773 -24.522 1.00 41.59 87 SER A O 1
ATOM 706 N N . ARG A 1 88 ? 16.296 25.708 -22.654 1.00 42.19 88 ARG A N 1
ATOM 707 C CA . ARG A 1 88 ? 16.864 26.899 -21.979 1.00 42.19 88 ARG A CA 1
ATOM 708 C C . ARG A 1 88 ? 18.307 26.731 -21.482 1.00 42.19 88 ARG A C 1
ATOM 710 O O . ARG A 1 88 ? 18.729 27.421 -20.568 1.00 42.19 88 ARG A O 1
ATOM 717 N N . LEU A 1 89 ? 19.066 25.828 -22.098 1.00 44.47 89 LEU A N 1
ATOM 718 C CA . LEU A 1 89 ? 20.518 25.706 -21.915 1.00 44.47 89 LEU A CA 1
ATOM 719 C C . LEU A 1 89 ? 21.186 25.696 -23.299 1.00 44.47 89 LEU A C 1
ATOM 721 O O . LEU A 1 89 ? 21.711 24.685 -23.747 1.00 44.47 89 LEU A O 1
ATOM 725 N N . SER A 1 90 ? 21.035 26.807 -24.018 1.00 43.62 90 SER A N 1
ATOM 726 C CA . SER A 1 90 ? 21.808 27.171 -25.212 1.00 43.62 90 SER A CA 1
ATOM 727 C C . SER A 1 90 ? 21.621 28.670 -25.439 1.00 43.62 90 SER A C 1
ATOM 729 O O . SER A 1 90 ? 20.869 29.083 -26.322 1.00 43.62 90 SER A O 1
ATOM 731 N N . SER A 1 91 ? 22.226 29.486 -24.584 1.00 40.59 91 SER A N 1
ATOM 732 C CA . SER A 1 91 ? 22.556 30.894 -24.836 1.00 40.59 91 SER A CA 1
ATOM 733 C C . SER A 1 91 ? 23.707 31.266 -23.920 1.00 40.59 91 SER A C 1
ATOM 735 O O . SER A 1 91 ? 23.642 30.838 -22.744 1.00 40.59 91 SER A O 1
#